Protein AF-A0A1Y4M0Q8-F1 (afdb_monomer)

pLDDT: mean 84.91, std 13.12, range [50.53, 96.69]

Secondary structure (DSSP, 8-state):
---SS-HHHHHTTSS-HHHHHHHHHHHHHHHHHHHHHHTPPPSS-HHHHHHHHHHTT-------------

Mean predicted aligned error: 6.59 Å

Nearest PDB structures (foldseek):
  8i24-assembly1_E  TM=8.338E-01  e=2.632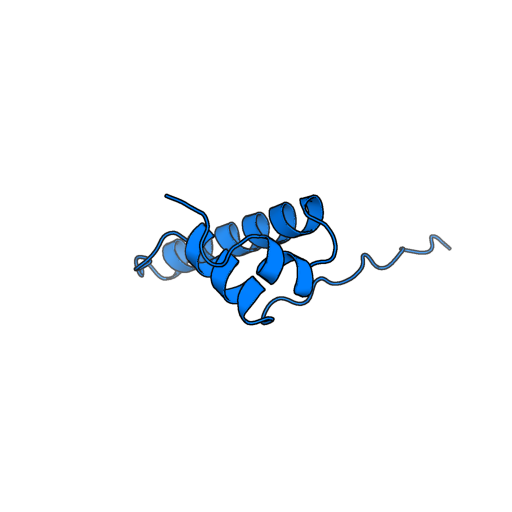E-02  Acetivibrio thermocellus DSM 1313
  7f75-assembly1_E  TM=7.059E-01  e=5.855E-02  Bacillus subtilis
  7mkn-assembly1_E  TM=7.759E-01  e=1.225E-01  Escherichia coli K-12
  6tqo-assembly1_W  TM=8.041E-01  e=2.266E-01  Escherichia coli
  6asx-assembly1_K  TM=7.101E-01  e=3.082E-01  Escherichia coli K-12

Radius of gyration: 14.04 Å; Cα contacts (8 Å, |Δi|>4): 47; chains: 1; bounding box: 26×40×35 Å

Solvent-accessible surface area (backbone atoms only — not comparable to full-atom values): 4325 Å² total; per-residue (Å²): 132,82,73,72,72,50,69,71,63,40,44,77,66,32,93,38,74,68,56,43,52,50,53,32,53,53,44,18,48,52,50,46,53,49,27,64,74,70,68,49,82,71,95,61,57,38,57,58,54,28,45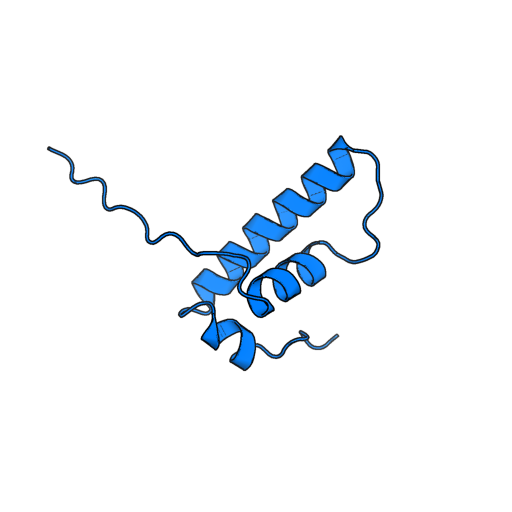,45,40,41,60,74,58,75,60,78,82,76,74,82,76,78,79,76,86,126

Sequence (70 aa):
MLLYPPMKDLLEKVPSRYMLVNVVAHRAREISSESEQTGIPLEEKAVTLAVREVADGQLQVEEPVEETEE

Foldseek 3Di:
DAQPPHVVLLCVQPVDPVVSVVQLVVQLVVVVVVCVVVVPDDPDRSSNVSSVCSSVNVDDDDDPDPPPDD

Structure (mmCIF, N/CA/C/O backbone):
data_AF-A0A1Y4M0Q8-F1
#
_entry.id   AF-A0A1Y4M0Q8-F1
#
loop_
_atom_site.group_PDB
_atom_site.id
_atom_site.type_symbol
_atom_site.label_atom_id
_atom_site.label_alt_id
_atom_site.label_comp_id
_atom_site.label_asym_id
_atom_site.label_entity_id
_atom_site.label_seq_id
_atom_site.pdbx_PDB_ins_code
_atom_site.Cartn_x
_atom_site.Cartn_y
_atom_site.Cartn_z
_atom_site.occupancy
_atom_site.B_iso_or_equiv
_atom_site.auth_seq_id
_atom_site.auth_comp_id
_atom_site.auth_asym_id
_atom_site.auth_atom_id
_atom_site.pdbx_PDB_model_num
ATOM 1 N N . MET A 1 1 ? 9.142 -10.392 8.316 1.00 53.59 1 MET A N 1
ATOM 2 C CA . MET A 1 1 ? 8.201 -10.908 7.298 1.00 53.59 1 MET A CA 1
ATOM 3 C C . MET A 1 1 ? 8.749 -10.558 5.933 1.00 53.59 1 MET A C 1
ATOM 5 O O . MET A 1 1 ? 9.194 -9.430 5.760 1.00 53.59 1 MET A O 1
ATOM 9 N N . LEU A 1 2 ? 8.772 -11.529 5.021 1.00 63.00 2 LEU A N 1
ATOM 10 C CA . LEU A 1 2 ? 9.069 -11.297 3.609 1.00 63.00 2 LEU A CA 1
ATOM 11 C C . LEU A 1 2 ? 7.891 -10.529 2.988 1.00 63.00 2 LEU A C 1
ATOM 13 O O . LEU A 1 2 ? 6.746 -10.785 3.362 1.00 63.00 2 LEU A O 1
ATOM 17 N N . LEU A 1 3 ? 8.169 -9.584 2.090 1.00 65.56 3 LEU A N 1
ATOM 18 C CA . LEU A 1 3 ? 7.132 -8.893 1.323 1.00 65.56 3 LEU A CA 1
ATOM 19 C C . LEU A 1 3 ? 6.413 -9.937 0.449 1.00 65.56 3 LEU A C 1
ATOM 21 O O . LEU A 1 3 ? 7.079 -10.652 -0.303 1.00 65.56 3 LEU A O 1
ATOM 25 N N . TYR A 1 4 ? 5.093 -10.058 0.581 1.00 68.00 4 TYR A N 1
ATOM 26 C CA . TYR A 1 4 ? 4.268 -10.866 -0.315 1.00 68.00 4 TYR A CA 1
ATOM 27 C C . TYR A 1 4 ? 3.175 -9.971 -0.911 1.00 68.00 4 TYR A C 1
ATOM 29 O O . TYR A 1 4 ? 2.504 -9.285 -0.133 1.00 68.00 4 TYR A O 1
ATOM 37 N N . PRO A 1 5 ? 2.990 -9.967 -2.243 1.00 80.31 5 PRO A N 1
ATOM 38 C CA . PRO A 1 5 ? 3.719 -10.746 -3.250 1.00 80.31 5 PRO A CA 1
ATOM 39 C C . PRO A 1 5 ? 5.182 -10.290 -3.439 1.00 80.31 5 PRO A C 1
ATOM 41 O O . PRO A 1 5 ? 5.578 -9.227 -2.946 1.00 80.31 5 PRO A O 1
ATOM 44 N N . PRO A 1 6 ? 6.034 -11.121 -4.072 1.00 86.00 6 PRO A N 1
ATOM 45 C CA . PRO A 1 6 ? 7.440 -10.792 -4.273 1.00 86.00 6 PRO A CA 1
ATOM 46 C C . PRO A 1 6 ? 7.598 -9.550 -5.157 1.00 86.00 6 PRO A C 1
ATOM 48 O O . PRO A 1 6 ? 6.820 -9.308 -6.074 1.00 86.00 6 PRO A O 1
ATOM 51 N N . MET A 1 7 ? 8.666 -8.777 -4.928 1.00 84.69 7 MET A N 1
ATOM 52 C CA . MET A 1 7 ? 8.903 -7.518 -5.654 1.00 84.69 7 MET A CA 1
ATOM 53 C C . MET A 1 7 ? 8.920 -7.666 -7.176 1.00 84.69 7 MET A C 1
ATOM 55 O O . MET A 1 7 ? 8.640 -6.698 -7.869 1.00 84.69 7 MET A O 1
ATOM 59 N N . LYS A 1 8 ? 9.292 -8.840 -7.701 1.00 85.50 8 LYS A N 1
ATOM 60 C CA . LYS A 1 8 ? 9.292 -9.087 -9.144 1.00 85.50 8 LYS A CA 1
ATOM 61 C C . LYS A 1 8 ? 7.896 -8.853 -9.729 1.00 85.50 8 LYS A C 1
ATOM 63 O O . LYS A 1 8 ? 7.785 -8.114 -10.695 1.00 85.50 8 LYS A O 1
ATOM 68 N N . ASP A 1 9 ? 6.874 -9.398 -9.082 1.00 87.75 9 ASP A N 1
ATOM 69 C CA . ASP A 1 9 ? 5.484 -9.326 -9.532 1.00 87.75 9 ASP A CA 1
ATOM 70 C C . ASP A 1 9 ? 4.957 -7.887 -9.425 1.00 87.75 9 ASP A C 1
ATOM 72 O O . ASP A 1 9 ? 4.246 -7.402 -10.299 1.00 87.75 9 ASP A O 1
ATOM 76 N N . LEU A 1 10 ? 5.386 -7.152 -8.394 1.00 87.25 10 LEU A N 1
ATOM 77 C CA . LEU A 1 10 ? 5.053 -5.732 -8.240 1.00 87.25 10 LEU A CA 1
ATOM 78 C C . LEU A 1 10 ? 5.686 -4.863 -9.336 1.00 87.25 10 LEU A C 1
ATOM 80 O O . LEU A 1 10 ? 5.081 -3.895 -9.794 1.00 87.25 10 LEU A O 1
ATOM 84 N N . LEU A 1 11 ? 6.898 -5.209 -9.776 1.00 88.31 11 LEU A N 1
ATOM 85 C CA . LEU A 1 11 ? 7.600 -4.481 -10.835 1.00 88.31 11 LEU A CA 1
ATOM 86 C C . 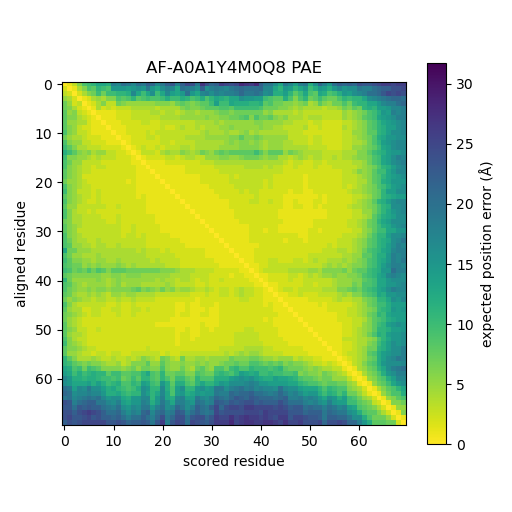LEU A 1 11 ? 7.038 -4.752 -12.236 1.00 88.31 11 LEU A C 1
ATOM 88 O O . LEU A 1 11 ? 7.319 -3.985 -13.152 1.00 88.31 11 LEU A O 1
ATOM 92 N N . GLU A 1 12 ? 6.220 -5.793 -12.413 1.00 88.75 12 GLU A N 1
ATOM 93 C CA . GLU A 1 12 ? 5.433 -5.978 -13.641 1.00 88.75 12 GLU A CA 1
ATOM 94 C C . GLU A 1 12 ? 4.298 -4.946 -13.755 1.00 88.75 12 GLU A C 1
ATOM 96 O O . GLU A 1 12 ? 3.797 -4.704 -14.851 1.00 88.75 12 GLU A O 1
ATOM 101 N N . LYS A 1 13 ? 3.894 -4.335 -12.632 1.00 88.06 13 LYS A N 1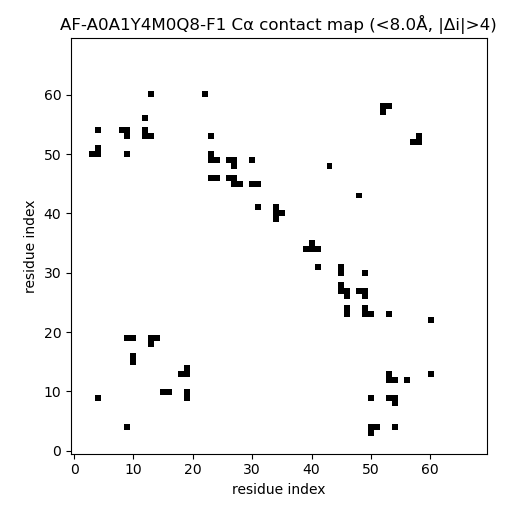
ATOM 102 C CA . LYS A 1 13 ? 2.832 -3.318 -12.559 1.00 88.06 13 LYS A CA 1
ATOM 103 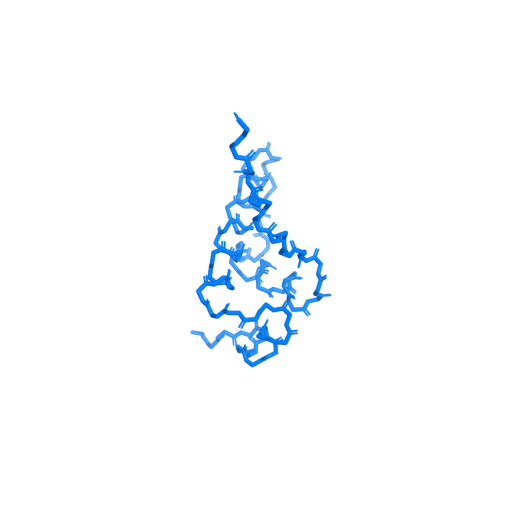C C . LYS A 1 13 ? 3.387 -1.901 -12.484 1.00 88.06 13 LYS A C 1
ATOM 105 O O . LYS A 1 13 ? 2.814 -0.990 -13.069 1.00 88.06 13 LYS A O 1
ATOM 110 N N . VAL A 1 14 ? 4.507 -1.721 -11.784 1.00 86.44 14 VAL A N 1
ATOM 111 C CA . VAL A 1 14 ? 5.162 -0.420 -11.608 1.00 86.44 14 VAL A CA 1
ATOM 112 C C . VAL A 1 14 ? 6.607 -0.499 -12.110 1.00 86.44 14 VAL A C 1
ATOM 114 O O . VAL A 1 14 ? 7.411 -1.229 -11.530 1.00 86.44 14 VAL A O 1
ATOM 117 N N . PRO A 1 15 ? 6.999 0.278 -13.136 1.00 84.88 15 PRO A N 1
ATOM 118 C CA . PRO A 1 15 ? 8.258 0.069 -13.860 1.00 84.88 15 PRO A CA 1
ATOM 119 C C . PRO A 1 15 ? 9.519 0.416 -13.051 1.00 84.88 15 PRO A C 1
ATOM 121 O O . PRO A 1 15 ? 10.636 0.088 -13.451 1.00 84.88 15 PRO A O 1
ATOM 124 N N . SER A 1 16 ? 9.373 1.085 -11.905 1.00 89.38 16 SER A N 1
ATOM 125 C CA . SER A 1 16 ? 10.485 1.543 -11.074 1.00 89.38 16 SER A CA 1
ATOM 126 C C . SER A 1 16 ? 10.284 1.162 -9.615 1.00 89.38 16 SER A C 1
ATOM 128 O O . SER A 1 16 ? 9.225 1.383 -9.035 1.00 89.38 16 SER A O 1
A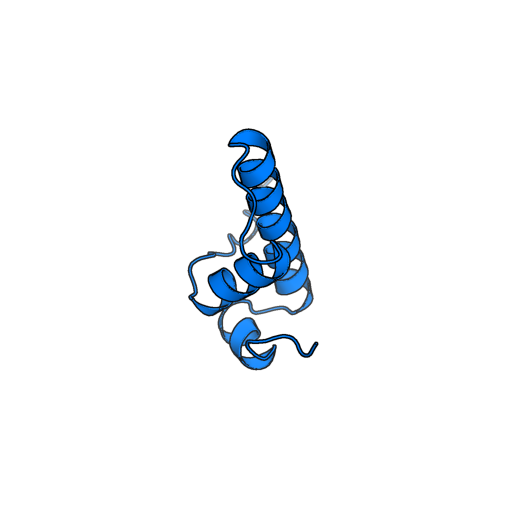TOM 130 N N . ARG A 1 17 ? 11.348 0.662 -8.974 1.00 90.31 17 ARG A N 1
ATOM 131 C CA . ARG A 1 17 ? 11.347 0.350 -7.534 1.00 90.31 17 ARG A CA 1
ATOM 132 C C . ARG A 1 17 ? 11.079 1.581 -6.674 1.00 90.31 17 ARG A C 1
ATOM 134 O O . ARG A 1 17 ? 10.371 1.479 -5.681 1.00 90.31 17 ARG A O 1
ATOM 141 N N . TYR A 1 18 ? 11.628 2.735 -7.047 1.00 91.31 18 TYR A N 1
ATOM 142 C CA . TYR A 1 18 ? 11.397 3.981 -6.310 1.00 91.31 18 TYR A CA 1
ATOM 143 C C . TYR A 1 18 ? 9.954 4.457 -6.465 1.00 91.31 18 TYR A C 1
ATOM 145 O O . TYR A 1 18 ? 9.326 4.863 -5.492 1.00 91.31 18 TYR A O 1
ATOM 153 N N . MET A 1 19 ? 9.411 4.331 -7.675 1.00 89.19 19 MET A N 1
ATOM 154 C CA . MET A 1 19 ? 8.012 4.643 -7.948 1.00 89.19 19 MET A CA 1
ATOM 155 C C . MET A 1 19 ? 7.077 3.706 -7.181 1.00 89.19 19 MET A C 1
ATOM 157 O O . MET A 1 19 ? 6.148 4.179 -6.542 1.00 89.19 19 MET A O 1
ATOM 161 N N . LEU A 1 20 ? 7.381 2.405 -7.143 1.00 90.56 20 LEU A N 1
ATOM 162 C CA . LEU A 1 20 ? 6.642 1.423 -6.351 1.00 90.56 20 LEU A CA 1
ATOM 163 C C . LEU A 1 20 ? 6.595 1.823 -4.872 1.00 90.56 20 LEU A C 1
ATOM 165 O O . LEU A 1 20 ? 5.532 1.789 -4.261 1.00 90.56 20 LEU A O 1
ATOM 169 N N . VAL A 1 21 ? 7.728 2.242 -4.304 1.00 92.44 21 VAL A N 1
ATOM 170 C CA . VAL A 1 21 ? 7.787 2.716 -2.913 1.00 92.44 21 VAL A CA 1
ATOM 171 C C . VAL A 1 21 ? 6.897 3.942 -2.707 1.00 92.44 21 VAL A C 1
ATOM 173 O O . VAL A 1 21 ? 6.153 3.978 -1.731 1.00 92.44 21 VAL A O 1
ATOM 176 N N . ASN A 1 22 ? 6.931 4.915 -3.620 1.00 91.75 22 ASN A N 1
ATOM 177 C CA . ASN A 1 22 ? 6.101 6.117 -3.521 1.00 91.75 22 ASN A CA 1
ATOM 178 C C . ASN A 1 22 ? 4.606 5.795 -3.617 1.00 91.75 22 ASN A C 1
ATOM 180 O O . ASN A 1 22 ? 3.838 6.249 -2.772 1.00 91.75 22 ASN A O 1
ATOM 184 N N . VAL A 1 23 ? 4.207 4.970 -4.588 1.00 91.25 23 VAL A N 1
ATOM 185 C CA . VAL A 1 23 ? 2.813 4.548 -4.798 1.00 91.25 23 VAL A CA 1
ATOM 186 C C . VAL A 1 23 ? 2.290 3.798 -3.575 1.00 91.25 23 VAL A C 1
ATOM 188 O O . VAL A 1 23 ? 1.248 4.155 -3.030 1.00 91.25 23 VAL A O 1
ATOM 191 N N . VAL A 1 24 ? 3.045 2.813 -3.077 1.00 92.88 24 VAL A N 1
ATOM 192 C CA . VAL A 1 24 ? 2.665 2.043 -1.883 1.00 92.88 24 VAL A CA 1
ATOM 193 C C . VAL A 1 24 ? 2.584 2.940 -0.648 1.00 92.88 24 VAL A C 1
ATOM 195 O O . VAL A 1 24 ? 1.646 2.815 0.135 1.00 92.88 24 VAL A O 1
ATOM 198 N N . ALA A 1 25 ? 3.544 3.849 -0.451 1.00 94.00 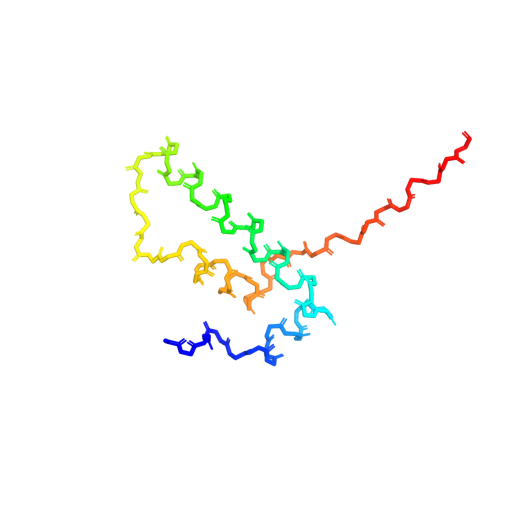25 ALA A N 1
ATOM 199 C CA . ALA A 1 25 ? 3.552 4.747 0.701 1.00 94.00 25 ALA A CA 1
ATOM 200 C C . ALA A 1 25 ? 2.388 5.744 0.667 1.00 94.00 25 ALA A C 1
ATOM 202 O O . ALA A 1 25 ? 1.780 5.999 1.708 1.00 94.00 25 ALA A O 1
ATOM 203 N N . HIS A 1 26 ? 2.077 6.292 -0.510 1.00 94.19 26 HIS A N 1
ATOM 204 C CA . HIS A 1 26 ? 0.925 7.164 -0.707 1.00 94.19 26 HIS A CA 1
ATOM 205 C C . HIS A 1 26 ? -0.364 6.415 -0.380 1.00 94.19 26 HIS A C 1
ATOM 207 O O . HIS A 1 26 ? -1.105 6.817 0.515 1.00 94.19 26 HIS A O 1
ATOM 213 N N . ARG A 1 27 ? -0.568 5.257 -1.014 1.00 94.81 27 ARG A N 1
ATOM 214 C CA . ARG A 1 27 ? -1.788 4.475 -0.844 1.00 94.81 27 ARG A CA 1
ATOM 215 C C . ARG A 1 27 ? -1.983 3.965 0.584 1.00 94.81 27 ARG A C 1
ATOM 217 O O . ARG A 1 27 ? -3.081 4.018 1.124 1.00 94.81 27 ARG A O 1
ATOM 224 N N . ALA A 1 28 ? -0.913 3.537 1.250 1.00 95.75 28 ALA A N 1
ATOM 225 C CA . ALA A 1 28 ? -0.986 3.122 2.648 1.00 95.75 28 ALA A CA 1
ATOM 226 C C . ALA A 1 28 ? -1.423 4.266 3.584 1.00 95.75 28 ALA A C 1
ATOM 228 O O . ALA A 1 28 ? -2.098 4.010 4.581 1.00 95.75 28 ALA A O 1
ATOM 229 N N . ARG A 1 29 ? -1.061 5.522 3.284 1.00 96.25 29 ARG A N 1
ATOM 230 C CA . ARG A 1 29 ? -1.542 6.678 4.058 1.00 96.25 29 ARG A CA 1
ATOM 231 C C . ARG A 1 29 ? -3.032 6.899 3.852 1.00 96.25 29 ARG A C 1
ATOM 233 O O . ARG A 1 29 ? -3.723 7.084 4.842 1.00 96.25 29 ARG A O 1
ATOM 240 N N . GLU A 1 30 ? -3.518 6.815 2.616 1.00 95.88 30 GLU A N 1
ATOM 241 C CA . GLU A 1 30 ? -4.952 6.937 2.320 1.00 95.88 30 GLU A CA 1
ATOM 242 C C . GLU A 1 30 ? -5.772 5.904 3.093 1.00 95.88 30 GLU A C 1
ATOM 244 O O . GLU A 1 30 ? -6.708 6.272 3.795 1.00 95.88 30 GLU A O 1
ATOM 249 N N . ILE A 1 31 ? -5.356 4.633 3.052 1.00 96.00 31 ILE A N 1
ATOM 250 C CA . ILE A 1 31 ? -6.022 3.535 3.768 1.00 96.00 31 ILE A CA 1
ATOM 251 C C . ILE A 1 31 ? -6.025 3.785 5.286 1.00 96.00 31 ILE A C 1
ATOM 253 O O . ILE A 1 31 ? -7.032 3.559 5.958 1.00 96.00 31 ILE A O 1
ATOM 257 N N . SER A 1 32 ? -4.910 4.272 5.844 1.00 95.75 32 SER A N 1
ATOM 258 C CA . SER A 1 32 ? -4.839 4.630 7.269 1.00 95.75 32 SER A CA 1
ATOM 259 C C . SER A 1 32 ? -5.791 5.775 7.605 1.00 95.75 32 SER A C 1
ATOM 261 O O . SER A 1 32 ? -6.559 5.684 8.558 1.00 95.75 32 SER A O 1
ATOM 263 N N . SER A 1 33 ? -5.781 6.837 6.799 1.00 96.69 33 SER A N 1
ATOM 264 C CA . SER A 1 33 ? -6.643 7.998 6.999 1.00 96.69 33 SER A CA 1
ATOM 265 C C . SER A 1 33 ? -8.124 7.656 6.838 1.00 96.69 33 SER A C 1
ATOM 267 O O . SER A 1 33 ? -8.945 8.217 7.556 1.00 96.69 33 SER A O 1
ATOM 269 N N . GLU A 1 34 ? -8.486 6.744 5.936 1.00 96.06 34 GLU A N 1
ATOM 270 C CA . GLU A 1 34 ? -9.860 6.262 5.766 1.00 96.06 34 GLU A CA 1
ATOM 271 C C . GLU A 1 34 ? -10.325 5.454 6.986 1.00 96.06 34 GLU A C 1
ATOM 273 O O . GLU A 1 34 ? -11.422 5.679 7.500 1.00 96.06 34 GLU A O 1
ATOM 278 N N . SER A 1 35 ? -9.472 4.572 7.514 1.00 95.81 35 SER A N 1
ATOM 279 C CA . SER A 1 35 ? -9.739 3.835 8.757 1.00 95.81 35 SER A CA 1
ATOM 280 C C . SER A 1 35 ? -9.953 4.773 9.948 1.00 95.81 35 SER A C 1
ATOM 282 O O . SER A 1 35 ? -10.900 4.603 10.715 1.00 95.81 35 SER A O 1
ATOM 284 N N . GLU A 1 36 ? -9.121 5.808 10.073 1.00 94.38 36 GLU A N 1
ATOM 285 C CA . GLU A 1 36 ? -9.241 6.821 11.125 1.00 94.38 36 GLU A CA 1
ATOM 286 C C . GLU A 1 36 ? -10.526 7.652 10.989 1.00 94.38 36 GLU A C 1
ATOM 288 O O . GLU A 1 36 ? -11.208 7.896 11.983 1.00 94.38 36 GLU A O 1
ATOM 293 N N . GLN A 1 37 ? -10.889 8.054 9.766 1.00 96.25 37 GLN A N 1
ATOM 294 C CA . GLN A 1 37 ? -12.094 8.848 9.492 1.00 96.25 37 GLN A CA 1
ATOM 295 C C . GLN A 1 37 ? -13.388 8.060 9.707 1.00 96.25 37 GLN A C 1
ATOM 297 O O . GLN A 1 37 ? -14.367 8.597 10.223 1.00 96.25 37 GLN A O 1
ATOM 302 N N . THR A 1 38 ? -13.404 6.790 9.304 1.00 96.00 38 THR A N 1
ATOM 303 C CA . THR A 1 38 ? -14.570 5.905 9.449 1.00 96.00 38 THR A CA 1
ATOM 304 C C . THR A 1 38 ? -14.677 5.308 10.852 1.00 96.00 38 THR A C 1
ATOM 306 O O . THR A 1 38 ? -15.749 4.846 11.244 1.00 96.00 38 THR A O 1
ATOM 309 N N . GLY A 1 39 ? -13.577 5.303 11.612 1.00 95.12 39 GLY A N 1
ATOM 310 C CA . GLY A 1 39 ? -13.466 4.623 12.901 1.00 95.12 39 GLY A CA 1
ATOM 311 C C . GLY A 1 39 ? -13.446 3.095 12.788 1.00 95.12 39 GLY A C 1
ATOM 312 O O . GLY A 1 39 ? -13.562 2.409 13.805 1.00 95.12 39 GLY A O 1
ATOM 313 N N . ILE A 1 40 ? -13.323 2.549 11.573 1.00 94.31 40 ILE A N 1
ATOM 314 C CA . ILE A 1 40 ? -13.294 1.106 11.321 1.00 94.31 40 ILE A CA 1
ATOM 315 C C . ILE A 1 40 ? -11.832 0.650 11.342 1.00 94.31 40 ILE A C 1
ATOM 317 O O . ILE A 1 40 ? -11.052 1.106 10.505 1.00 94.31 40 ILE A O 1
ATOM 321 N N . PRO A 1 41 ? -11.424 -0.239 12.265 1.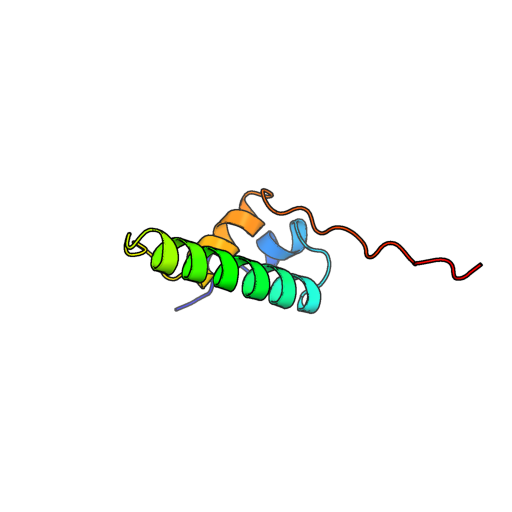00 93.00 41 PRO A N 1
ATOM 322 C CA . PRO A 1 41 ? -10.046 -0.708 12.329 1.00 93.00 41 PRO A CA 1
ATOM 323 C C . PRO A 1 41 ? -9.699 -1.573 11.114 1.00 93.00 41 PRO A C 1
ATOM 325 O O . PRO A 1 41 ? -10.496 -2.403 10.678 1.00 93.00 41 PRO A O 1
ATOM 328 N N . LEU A 1 42 ? -8.479 -1.412 10.601 1.00 93.81 42 LEU A N 1
ATOM 329 C CA . LEU A 1 42 ? -7.966 -2.251 9.522 1.00 93.81 42 LEU A CA 1
ATOM 330 C C . LEU A 1 42 ? -7.689 -3.678 10.018 1.00 93.81 42 LEU A C 1
ATOM 332 O O . LEU A 1 42 ? -7.040 -3.871 11.047 1.00 93.81 42 LEU A O 1
ATOM 336 N N . GLU A 1 43 ? -8.113 -4.677 9.242 1.00 91.62 43 GLU A N 1
ATOM 337 C CA . GLU A 1 43 ? -7.804 -6.092 9.509 1.00 91.62 43 GLU A CA 1
ATOM 338 C C . GLU A 1 43 ? -6.317 -6.410 9.296 1.00 91.62 43 GLU A C 1
ATOM 340 O O . GLU A 1 43 ? -5.728 -7.240 9.991 1.00 91.62 43 GLU A O 1
ATOM 345 N N . GLU A 1 44 ? -5.688 -5.714 8.349 1.00 92.38 44 GLU A N 1
ATOM 346 C CA . GLU A 1 44 ? -4.270 -5.830 8.038 1.00 92.38 44 GLU A CA 1
ATOM 347 C C . GLU A 1 44 ? -3.585 -4.465 8.030 1.00 92.38 44 GLU A C 1
A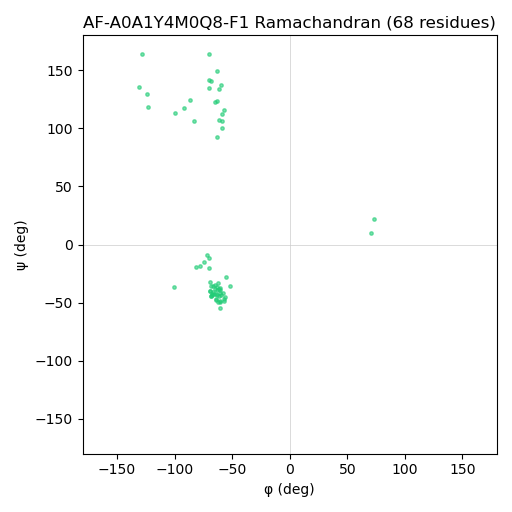TOM 349 O O . GLU A 1 44 ? -4.213 -3.413 7.947 1.00 92.38 44 GLU A O 1
ATOM 354 N N . LYS A 1 45 ? -2.251 -4.460 8.088 1.00 93.25 45 LYS A N 1
ATOM 355 C CA . LYS A 1 45 ? -1.485 -3.213 7.993 1.00 93.25 45 LYS A CA 1
ATOM 356 C C . LYS A 1 45 ? -1.776 -2.529 6.658 1.00 93.25 45 LYS A C 1
ATOM 358 O O . LYS A 1 45 ? -1.695 -3.175 5.616 1.00 93.25 45 LYS A O 1
ATOM 363 N N . ALA A 1 46 ? -1.966 -1.211 6.682 1.00 94.50 46 ALA A N 1
ATOM 364 C CA . ALA A 1 46 ? -2.226 -0.414 5.482 1.00 94.50 46 ALA A CA 1
ATOM 365 C C . ALA A 1 46 ? -1.191 -0.636 4.361 1.00 94.50 46 ALA A C 1
ATOM 367 O O . ALA A 1 46 ? -1.541 -0.706 3.189 1.00 94.50 46 ALA A O 1
ATOM 368 N N . VAL A 1 47 ? 0.083 -0.839 4.719 1.00 93.88 47 VAL A N 1
ATOM 369 C CA . VAL A 1 47 ? 1.156 -1.156 3.759 1.00 93.88 47 VAL A CA 1
ATOM 370 C C . VAL A 1 47 ? 0.936 -2.506 3.069 1.00 93.88 47 VAL A C 1
ATOM 372 O O . VAL A 1 47 ? 1.207 -2.631 1.880 1.00 93.88 47 VAL A O 1
ATOM 375 N N . THR A 1 48 ? 0.440 -3.517 3.786 1.00 92.94 48 THR A N 1
ATOM 376 C CA . THR A 1 48 ? 0.134 -4.828 3.196 1.00 92.94 48 THR A CA 1
ATOM 377 C C . THR A 1 48 ? -1.034 -4.725 2.220 1.00 92.94 48 THR A C 1
ATOM 379 O O . THR A 1 48 ? -0.962 -5.288 1.132 1.00 92.94 48 THR A O 1
ATOM 382 N N . LEU A 1 49 ? -2.075 -3.974 2.589 1.00 93.50 49 LEU A N 1
ATOM 383 C CA . LEU A 1 49 ? -3.235 -3.727 1.732 1.00 93.50 49 LEU A CA 1
ATOM 384 C C . LEU A 1 49 ? -2.823 -2.987 0.451 1.00 93.50 49 LEU A C 1
ATOM 386 O O . LEU A 1 49 ? -3.085 -3.476 -0.642 1.00 93.50 49 LEU A O 1
ATOM 390 N N . ALA A 1 50 ? -2.058 -1.901 0.577 1.00 93.31 50 ALA A N 1
ATOM 391 C CA . ALA A 1 50 ? -1.543 -1.146 -0.566 1.00 93.31 50 ALA A CA 1
ATOM 392 C C . ALA A 1 50 ? -0.683 -2.005 -1.512 1.00 93.31 50 ALA A C 1
ATOM 394 O O . ALA A 1 50 ? -0.802 -1.915 -2.730 1.00 93.31 50 ALA A O 1
ATOM 395 N N . VAL A 1 51 ? 0.179 -2.871 -0.968 1.00 92.19 51 VAL A N 1
ATOM 396 C CA . VAL A 1 51 ? 1.002 -3.790 -1.772 1.00 92.19 51 VAL A CA 1
ATOM 397 C C . VAL A 1 51 ? 0.143 -4.784 -2.565 1.00 92.19 51 VAL A C 1
ATOM 399 O O . VAL A 1 51 ? 0.485 -5.098 -3.705 1.00 92.19 51 VAL A O 1
ATOM 402 N N . ARG A 1 52 ? -0.971 -5.265 -1.996 1.00 92.06 52 ARG A N 1
ATOM 403 C CA . ARG A 1 52 ? -1.913 -6.148 -2.704 1.00 92.06 52 ARG A CA 1
ATOM 404 C C . ARG A 1 52 ? -2.643 -5.421 -3.824 1.00 92.06 52 ARG A C 1
ATOM 406 O O . ARG A 1 52 ? -2.672 -5.934 -4.932 1.00 92.06 52 ARG A O 1
ATOM 413 N N . GLU A 1 53 ? -3.125 -4.208 -3.576 1.00 92.06 53 GLU A N 1
ATOM 414 C CA . GLU A 1 53 ? -3.795 -3.412 -4.611 1.00 92.06 53 GLU A CA 1
ATOM 415 C C . GLU A 1 53 ? -2.870 -3.102 -5.804 1.00 92.06 53 GLU A C 1
ATOM 417 O O . GLU A 1 53 ? -3.308 -3.140 -6.957 1.00 92.06 53 GLU A O 1
ATOM 422 N N . VAL A 1 54 ? -1.571 -2.851 -5.557 1.00 91.06 54 VAL A N 1
ATOM 423 C CA . VAL A 1 54 ? -0.574 -2.748 -6.641 1.00 91.06 54 VAL A CA 1
ATOM 424 C C . VAL A 1 54 ? -0.497 -4.060 -7.419 1.00 91.06 54 VAL A C 1
ATOM 426 O O . VAL A 1 54 ? -0.521 -4.041 -8.647 1.00 91.06 54 VAL A O 1
ATOM 429 N N . ALA A 1 55 ? -0.389 -5.195 -6.724 1.00 90.31 55 ALA A N 1
ATOM 430 C CA . ALA A 1 55 ? -0.267 -6.507 -7.357 1.00 90.31 55 ALA A CA 1
ATOM 431 C C . ALA A 1 55 ? -1.492 -6.861 -8.217 1.00 90.31 55 ALA A C 1
ATOM 433 O O . ALA A 1 55 ? -1.338 -7.388 -9.322 1.00 90.31 55 ALA A O 1
ATOM 434 N N . ASP A 1 56 ? -2.683 -6.492 -7.747 1.00 90.81 56 ASP A N 1
ATOM 435 C CA . ASP A 1 56 ? -3.953 -6.665 -8.454 1.00 90.81 56 ASP A CA 1
ATOM 436 C C . ASP A 1 56 ? -4.101 -5.699 -9.646 1.00 90.81 56 ASP A C 1
ATOM 438 O O . ASP A 1 56 ? -5.004 -5.852 -10.469 1.00 90.81 56 ASP A O 1
ATOM 442 N N . GLY A 1 57 ? -3.191 -4.728 -9.794 1.00 86.50 57 GLY A N 1
ATOM 443 C CA . GLY A 1 57 ? -3.208 -3.739 -10.872 1.00 86.50 57 GLY A CA 1
ATOM 444 C C . GLY A 1 57 ? -4.306 -2.686 -10.713 1.00 86.50 57 GLY A C 1
ATOM 445 O O . GLY A 1 57 ? -4.710 -2.077 -11.701 1.00 86.50 57 GLY A O 1
ATOM 446 N N . GLN A 1 58 ? -4.801 -2.483 -9.488 1.00 84.12 58 GLN A N 1
ATOM 447 C CA . GLN A 1 58 ? -5.862 -1.516 -9.188 1.00 84.12 58 GLN A CA 1
ATOM 448 C C . GLN A 1 58 ? -5.348 -0.073 -9.124 1.00 84.12 58 GLN A C 1
ATOM 450 O O . GLN A 1 58 ? -6.131 0.866 -9.239 1.00 84.12 58 GLN A O 1
ATOM 455 N N . LEU A 1 59 ? -4.037 0.105 -8.958 1.00 79.56 59 LEU A N 1
ATOM 456 C CA . LEU A 1 59 ? -3.391 1.410 -8.892 1.00 79.56 59 LEU A CA 1
ATOM 457 C C . LEU A 1 59 ? -2.762 1.733 -10.246 1.00 79.56 59 LEU A C 1
ATOM 459 O O . LEU A 1 59 ? -1.811 1.077 -10.673 1.00 79.56 59 LEU A O 1
ATOM 463 N N . GLN A 1 60 ? -3.299 2.751 -10.914 1.00 69.81 60 GLN A N 1
ATOM 464 C CA . GLN A 1 60 ? -2.685 3.333 -12.101 1.00 69.81 60 GLN A CA 1
ATOM 465 C C . GLN A 1 60 ? -1.692 4.396 -11.645 1.00 69.81 60 GLN A C 1
ATOM 467 O O . GLN A 1 60 ? -2.042 5.298 -10.886 1.00 69.81 60 GLN A O 1
ATOM 472 N N . VAL A 1 61 ? -0.438 4.269 -12.072 1.00 69.19 61 VAL A N 1
ATOM 473 C CA . VAL A 1 61 ? 0.534 5.338 -11.871 1.00 69.19 61 VAL A CA 1
ATOM 474 C C . VAL A 1 61 ? 0.325 6.332 -12.998 1.00 69.19 61 VAL A C 1
ATOM 476 O O . VAL A 1 61 ? 0.659 6.035 -14.142 1.00 69.19 61 VAL A O 1
ATOM 479 N N . GLU A 1 62 ? -0.274 7.477 -12.687 1.00 66.50 62 GLU A N 1
ATOM 480 C CA . GLU A 1 62 ? -0.339 8.582 -13.637 1.00 66.50 62 GLU A CA 1
ATOM 481 C C . GLU A 1 62 ? 1.093 9.070 -13.887 1.00 66.50 62 GLU A C 1
ATOM 483 O O . GLU A 1 62 ? 1.836 9.382 -12.949 1.00 66.50 62 GLU A O 1
ATOM 488 N N . GLU A 1 63 ? 1.518 9.060 -15.153 1.00 62.41 63 GLU A N 1
ATOM 489 C CA . GLU A 1 63 ? 2.760 9.727 -15.526 1.00 62.41 63 GLU A CA 1
ATOM 490 C C . GLU A 1 63 ? 2.590 11.217 -15.211 1.00 62.41 63 GLU A C 1
ATOM 492 O O . GLU A 1 63 ? 1.529 11.775 -15.506 1.00 62.41 63 GLU A O 1
ATOM 497 N N . PRO A 1 64 ? 3.582 11.865 -14.572 1.00 58.38 64 PRO A N 1
ATOM 498 C CA . PRO A 1 64 ? 3.485 13.285 -14.288 1.00 58.38 64 PRO A CA 1
ATOM 499 C C . PRO A 1 64 ? 3.279 14.011 -15.615 1.00 58.38 64 PRO A C 1
ATOM 501 O O . PRO A 1 64 ? 4.133 13.952 -16.498 1.00 58.38 64 PRO A O 1
ATOM 504 N N . VAL A 1 65 ? 2.121 14.653 -15.759 1.00 57.62 65 VAL A N 1
ATOM 505 C CA . VAL A 1 65 ? 1.859 15.578 -16.857 1.00 57.62 65 VAL A CA 1
ATOM 506 C C . VAL A 1 65 ? 2.926 16.657 -16.746 1.00 57.62 65 VAL A C 1
ATOM 508 O O . VAL A 1 65 ? 2.968 17.380 -15.751 1.00 57.62 65 VAL A O 1
ATOM 511 N N . GLU A 1 66 ? 3.839 16.712 -17.715 1.00 60.00 66 GLU A N 1
ATOM 512 C CA . GLU A 1 66 ? 4.740 17.850 -17.846 1.00 60.00 66 GLU A CA 1
ATOM 513 C C . GLU A 1 66 ? 3.850 19.082 -18.034 1.00 60.00 66 GLU A C 1
ATOM 515 O O . GLU A 1 66 ? 3.204 19.248 -19.071 1.00 60.00 66 GLU A O 1
ATOM 520 N N . GLU A 1 67 ? 3.751 19.916 -16.998 1.00 60.22 67 GLU A N 1
ATOM 521 C CA . GLU A 1 67 ? 3.212 21.262 -17.131 1.00 60.22 67 GLU A CA 1
ATOM 522 C C . GLU A 1 67 ? 4.160 22.009 -18.071 1.00 60.22 67 GLU A C 1
ATOM 524 O O . GLU A 1 67 ? 5.200 22.523 -17.665 1.00 60.22 67 GLU A O 1
ATOM 529 N N . THR A 1 68 ? 3.847 21.988 -19.368 1.00 56.31 68 THR A N 1
ATOM 530 C CA . THR A 1 68 ? 4.444 22.903 -20.338 1.00 56.31 68 THR A CA 1
ATOM 531 C C . THR A 1 68 ? 4.099 24.312 -19.868 1.00 56.31 68 THR A C 1
ATOM 533 O O . THR A 1 68 ? 2.964 24.758 -20.020 1.00 56.31 68 THR A O 1
ATOM 536 N N . GLU A 1 69 ? 5.056 24.975 -19.223 1.00 57.69 69 GLU A N 1
ATOM 537 C CA . GLU A 1 69 ? 4.999 26.407 -18.953 1.00 57.69 69 GLU A CA 1
ATOM 538 C C . GLU A 1 69 ? 4.946 27.129 -20.317 1.00 57.69 69 GLU A C 1
ATOM 540 O O . GLU A 1 69 ? 5.930 27.120 -21.062 1.00 57.69 69 GLU A O 1
ATOM 545 N N . GLU A 1 70 ? 3.779 27.678 -20.680 1.00 50.53 70 GLU A N 1
ATOM 546 C CA . GLU A 1 70 ? 3.621 28.667 -21.765 1.00 50.53 70 GLU A CA 1
ATOM 547 C C . GLU A 1 70 ? 3.977 30.083 -21.289 1.00 50.53 70 GLU A C 1
ATOM 549 O O . GLU A 1 70 ? 3.584 30.458 -20.158 1.00 50.53 70 GLU A O 1
#